Protein AF-A0A3N5STU0-F1 (afdb_monomer_lite)

Foldseek 3Di:
DVPLVVVLVVLVVVLVVLVVLLVVLVVVLPPPDCPDPSNVVSVVSVVVSVCSVVPPNVVSVVSVVVVVVVDCCVVPDDPVVD

pLDDT: mean 94.78, std 4.96, range [62.34, 98.44]

Structure (mmCIF, N/CA/C/O backbone):
data_AF-A0A3N5STU0-F1
#
_entry.id   AF-A0A3N5STU0-F1
#
loop_
_atom_site.group_PDB
_atom_site.id
_atom_site.type_symbol
_atom_site.label_atom_id
_atom_site.label_alt_id
_atom_site.label_comp_id
_atom_site.label_asym_id
_atom_site.label_entity_id
_atom_site.label_seq_id
_atom_site.pdbx_PDB_ins_code
_atom_site.Cartn_x
_atom_site.Cartn_y
_atom_site.Cartn_z
_atom_site.occupancy
_atom_site.B_iso_or_equiv
_atom_site.auth_seq_id
_atom_site.auth_comp_id
_atom_site.auth_asym_id
_atom_site.auth_atom_id
_atom_site.pdbx_PDB_model_num
ATOM 1 N N . THR A 1 1 ? 16.156 6.132 -12.885 1.00 62.34 1 THR A N 1
ATOM 2 C CA . THR A 1 1 ? 15.481 4.841 -12.597 1.00 62.34 1 THR A CA 1
ATOM 3 C C . THR A 1 1 ? 15.377 4.481 -11.113 1.00 62.34 1 THR A C 1
ATOM 5 O O . THR A 1 1 ? 14.554 3.635 -10.797 1.00 62.34 1 THR A O 1
ATOM 8 N N . ALA A 1 2 ? 16.083 5.133 -10.176 1.00 83.75 2 ALA A N 1
ATOM 9 C CA . ALA A 1 2 ? 16.004 4.781 -8.747 1.00 83.75 2 ALA A CA 1
ATOM 10 C C . ALA A 1 2 ? 14.735 5.271 -8.004 1.00 83.75 2 ALA A C 1
ATOM 12 O O . ALA A 1 2 ? 14.224 4.557 -7.145 1.00 83.75 2 ALA A O 1
ATOM 13 N N . SER A 1 3 ? 14.190 6.450 -8.336 1.00 91.56 3 SER A N 1
ATOM 14 C CA . SER A 1 3 ? 13.115 7.080 -7.540 1.00 91.56 3 SER A CA 1
ATOM 15 C C . SER A 1 3 ? 11.814 6.271 -7.508 1.00 91.56 3 SER A C 1
ATOM 17 O O . SER A 1 3 ? 11.295 5.986 -6.436 1.00 91.56 3 SER A O 1
ATOM 19 N N . ARG A 1 4 ? 11.337 5.796 -8.669 1.00 91.62 4 ARG A N 1
ATOM 20 C CA . ARG A 1 4 ? 10.105 4.984 -8.770 1.00 91.62 4 ARG A CA 1
ATOM 21 C C . ARG A 1 4 ? 10.210 3.655 -8.024 1.00 91.62 4 ARG A C 1
ATOM 23 O O . ARG A 1 4 ? 9.213 3.160 -7.507 1.00 91.62 4 ARG A O 1
ATOM 30 N N . PHE A 1 5 ? 11.406 3.068 -7.989 1.00 93.88 5 PHE A N 1
ATOM 31 C CA . PHE A 1 5 ? 11.660 1.859 -7.212 1.00 93.88 5 PHE A CA 1
ATOM 32 C C . PHE A 1 5 ? 11.560 2.148 -5.710 1.00 93.88 5 PHE A C 1
ATOM 34 O O . PHE A 1 5 ? 10.860 1.434 -4.997 1.00 93.88 5 PHE A O 1
ATOM 41 N N . LEU A 1 6 ? 12.192 3.230 -5.243 1.00 95.75 6 LEU A N 1
ATOM 42 C CA . LEU A 1 6 ? 12.129 3.647 -3.842 1.00 95.75 6 LEU A CA 1
ATOM 43 C C . LEU A 1 6 ? 10.693 3.964 -3.392 1.00 95.75 6 LEU A C 1
ATOM 45 O O . LEU A 1 6 ? 10.283 3.527 -2.319 1.00 95.75 6 LEU A O 1
ATOM 49 N N . GLU A 1 7 ? 9.915 4.657 -4.225 1.00 95.19 7 GLU A N 1
ATOM 50 C CA . GLU A 1 7 ? 8.489 4.921 -3.982 1.00 95.19 7 GLU A CA 1
ATOM 51 C C . GLU A 1 7 ? 7.693 3.623 -3.804 1.00 95.19 7 GLU A C 1
ATOM 53 O O . GLU A 1 7 ? 6.964 3.484 -2.823 1.00 95.19 7 GLU A O 1
ATOM 58 N N . CYS A 1 8 ? 7.895 2.645 -4.698 1.00 96.75 8 CYS A N 1
ATOM 59 C CA . CYS A 1 8 ? 7.237 1.341 -4.604 1.00 96.75 8 CYS A CA 1
ATOM 60 C C . CYS A 1 8 ? 7.572 0.628 -3.286 1.00 96.75 8 CYS A C 1
ATOM 62 O O . CYS A 1 8 ? 6.684 0.076 -2.638 1.00 96.75 8 CYS A O 1
ATOM 64 N N . CYS A 1 9 ? 8.839 0.651 -2.865 1.00 96.62 9 CYS A N 1
ATOM 65 C CA . CYS A 1 9 ? 9.253 0.085 -1.580 1.00 96.62 9 CYS A CA 1
ATOM 66 C C . CYS A 1 9 ? 8.563 0.788 -0.401 1.00 96.62 9 CYS A C 1
ATOM 68 O O . CYS A 1 9 ? 8.085 0.121 0.518 1.00 96.62 9 CYS A O 1
ATOM 70 N N . GLY A 1 10 ? 8.466 2.121 -0.448 1.00 97.44 10 GLY A N 1
ATOM 71 C CA . GLY A 1 10 ? 7.774 2.915 0.564 1.00 97.44 10 GLY A CA 1
ATOM 72 C C . GLY A 1 10 ? 6.289 2.567 0.673 1.00 97.44 10 GLY A C 1
ATOM 73 O O . GLY A 1 10 ? 5.787 2.339 1.770 1.00 97.44 10 GLY A O 1
ATOM 74 N N . GLU A 1 11 ? 5.583 2.456 -0.449 1.00 97.69 11 GLU A N 1
ATOM 75 C CA . GLU A 1 11 ? 4.155 2.122 -0.447 1.00 97.69 11 GLU A CA 1
ATOM 76 C C . GLU A 1 11 ? 3.883 0.697 0.032 1.00 97.69 11 GLU A C 1
ATOM 78 O O . GLU A 1 11 ? 2.896 0.477 0.732 1.00 97.69 11 GLU A O 1
ATOM 83 N N . VAL A 1 12 ? 4.749 -0.267 -0.303 1.00 97.94 12 VAL A N 1
ATOM 84 C CA . VAL A 1 12 ? 4.639 -1.638 0.218 1.00 97.94 12 VAL A CA 1
ATOM 85 C C . VAL A 1 12 ? 4.820 -1.649 1.737 1.00 97.94 12 VAL A C 1
ATOM 87 O O . VAL A 1 12 ? 4.017 -2.268 2.437 1.00 97.94 12 VAL A O 1
ATOM 90 N N . ALA A 1 13 ? 5.817 -0.927 2.259 1.00 98.19 13 ALA A N 1
ATOM 91 C CA . ALA A 1 13 ? 6.039 -0.814 3.699 1.00 98.19 13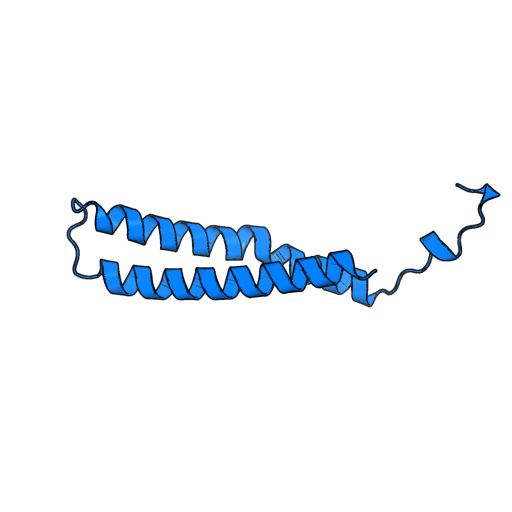 ALA A CA 1
ATOM 92 C C . ALA A 1 13 ? 4.849 -0.142 4.412 1.00 98.19 13 ALA A C 1
ATOM 94 O O . ALA A 1 13 ? 4.361 -0.652 5.420 1.00 98.19 13 ALA A O 1
ATOM 95 N N . ILE A 1 14 ? 4.325 0.957 3.859 1.00 98.00 14 ILE A N 1
ATOM 96 C CA . ILE A 1 14 ? 3.146 1.651 4.399 1.00 98.00 14 ILE A CA 1
ATOM 97 C C . ILE A 1 14 ? 1.914 0.740 4.372 1.00 98.00 14 ILE A C 1
ATOM 99 O O . ILE A 1 14 ? 1.194 0.663 5.366 1.00 98.00 14 ILE A O 1
ATOM 103 N N . ALA A 1 15 ? 1.671 0.026 3.268 1.00 98.12 15 ALA A N 1
ATOM 104 C CA . ALA A 1 15 ? 0.540 -0.891 3.165 1.00 98.12 15 ALA A CA 1
ATOM 105 C C . ALA A 1 15 ? 0.604 -1.995 4.224 1.00 98.12 15 ALA A C 1
ATOM 107 O O . ALA A 1 15 ? -0.416 -2.298 4.841 1.00 98.12 15 ALA A O 1
ATOM 108 N N . HIS A 1 16 ? 1.790 -2.564 4.459 1.00 98.19 16 HIS A N 1
ATOM 109 C CA . HIS A 1 16 ? 1.995 -3.574 5.493 1.00 98.19 16 HIS A CA 1
ATOM 110 C C . HIS A 1 16 ? 1.618 -3.039 6.882 1.00 98.19 16 HIS A C 1
ATOM 112 O O . HIS A 1 16 ? 0.767 -3.622 7.552 1.00 98.19 16 HIS A O 1
ATOM 118 N N . LEU A 1 17 ? 2.164 -1.879 7.263 1.00 98.44 17 LEU A N 1
ATOM 119 C CA . LEU A 1 17 ? 1.892 -1.256 8.561 1.00 98.44 17 LEU A CA 1
ATOM 120 C C . LEU A 1 17 ? 0.419 -0.854 8.727 1.00 98.44 17 LEU A C 1
ATOM 122 O O . LEU A 1 17 ? -0.148 -0.993 9.809 1.00 98.44 17 LEU A O 1
ATOM 126 N N . LEU A 1 18 ? -0.232 -0.367 7.666 1.00 98.38 18 LEU A N 1
ATOM 127 C CA . LEU A 1 18 ? -1.657 -0.031 7.708 1.00 98.38 18 LEU A CA 1
ATOM 128 C C . LEU A 1 18 ? -2.533 -1.273 7.877 1.00 98.38 18 LEU A C 1
ATOM 130 O O . LEU A 1 18 ? -3.497 -1.232 8.639 1.00 98.38 18 LEU A O 1
ATOM 134 N N . LEU A 1 19 ? -2.216 -2.371 7.187 1.00 98.19 19 LEU A N 1
ATOM 135 C CA . LEU A 1 19 ? -2.942 -3.632 7.333 1.00 98.19 19 LEU A CA 1
ATOM 136 C C . LEU A 1 19 ? -2.785 -4.201 8.744 1.00 98.19 19 LEU A C 1
ATOM 138 O O . LEU A 1 19 ? -3.783 -4.601 9.339 1.00 98.19 19 LEU A O 1
ATOM 142 N N . GLU A 1 20 ? -1.575 -4.168 9.301 1.00 98.44 20 GLU A N 1
ATOM 143 C CA . GLU A 1 20 ? -1.311 -4.578 10.681 1.00 98.44 20 GLU A CA 1
ATOM 144 C C . GLU A 1 20 ? -2.122 -3.741 11.682 1.00 98.44 20 GLU A C 1
ATOM 146 O O . GLU A 1 20 ? -2.867 -4.290 12.496 1.00 98.44 20 GLU A O 1
ATOM 151 N N . GLN A 1 21 ? -2.083 -2.409 11.559 1.00 97.94 21 GLN A N 1
ATOM 152 C CA . GLN A 1 21 ? -2.915 -1.514 12.370 1.00 97.94 21 GLN A CA 1
ATOM 153 C C . GLN A 1 21 ? -4.411 -1.796 12.194 1.00 97.94 21 GLN A C 1
ATOM 155 O O . GLN A 1 21 ? -5.164 -1.716 13.160 1.00 97.94 21 GLN A O 1
ATOM 160 N N . GLY A 1 22 ? -4.854 -2.129 10.980 1.00 98.12 22 GLY A N 1
ATOM 161 C CA . GLY A 1 22 ? -6.237 -2.500 10.693 1.00 98.12 22 GLY A CA 1
ATOM 162 C C . GLY A 1 22 ? -6.663 -3.776 11.420 1.00 98.12 22 GLY A C 1
ATOM 163 O O . GLY A 1 22 ? -7.746 -3.807 11.997 1.00 98.12 22 GLY A O 1
ATOM 164 N N . VAL A 1 23 ? -5.813 -4.806 11.444 1.00 97.75 23 VAL A N 1
ATOM 165 C CA . VAL A 1 23 ? -6.074 -6.054 12.183 1.00 97.75 23 VAL A CA 1
ATOM 166 C C . VAL A 1 23 ? -6.143 -5.789 13.686 1.00 97.75 23 VAL A C 1
ATOM 168 O O . VAL A 1 23 ? -7.092 -6.224 14.339 1.00 97.75 23 VAL A O 1
ATOM 171 N N . ILE A 1 24 ? -5.188 -5.027 14.227 1.00 97.62 24 ILE A N 1
ATOM 172 C CA . ILE A 1 24 ? -5.189 -4.630 15.642 1.00 97.62 24 ILE A CA 1
ATOM 173 C C . ILE A 1 24 ? -6.473 -3.859 15.971 1.00 97.62 24 ILE A C 1
ATOM 175 O O . ILE A 1 24 ? -7.146 -4.184 16.943 1.00 97.62 24 ILE A O 1
ATOM 179 N N . ALA A 1 25 ? -6.865 -2.903 15.126 1.00 97.06 25 ALA A N 1
ATOM 180 C CA . ALA A 1 25 ? -8.060 -2.091 15.327 1.00 97.06 25 ALA A CA 1
ATOM 181 C C . ALA A 1 25 ? -9.359 -2.913 15.335 1.00 97.06 25 ALA A C 1
ATOM 183 O O . ALA A 1 25 ? -10.216 -2.671 16.182 1.00 97.06 25 ALA A O 1
ATOM 184 N N . VAL A 1 26 ? -9.504 -3.904 14.443 1.00 96.62 26 VAL A N 1
ATOM 185 C CA . VAL A 1 26 ? -10.662 -4.821 14.464 1.00 96.62 26 VAL A CA 1
ATOM 186 C C . VAL A 1 26 ? -10.739 -5.562 15.797 1.00 96.62 26 VAL A C 1
ATOM 188 O O . VAL A 1 26 ? -11.807 -5.623 16.402 1.00 96.62 26 VAL A O 1
ATOM 191 N N . ASN A 1 27 ? -9.610 -6.094 16.271 1.00 96.56 27 ASN A N 1
ATOM 192 C CA . ASN A 1 27 ? -9.564 -6.846 17.523 1.00 96.56 27 ASN A CA 1
ATOM 193 C C . ASN A 1 27 ? -9.853 -5.951 18.736 1.00 96.56 27 ASN A C 1
ATOM 195 O O . ASN A 1 27 ? -10.591 -6.352 19.632 1.00 96.56 27 ASN A O 1
ATOM 199 N N . SER A 1 28 ? -9.323 -4.725 18.753 1.00 95.19 28 SER A N 1
ATOM 200 C CA . SER A 1 28 ? -9.570 -3.761 19.829 1.00 95.19 28 SER A CA 1
ATOM 201 C C . SER A 1 28 ? -11.018 -3.266 19.868 1.00 95.19 28 SER A C 1
ATOM 203 O O . SER A 1 28 ? -11.551 -3.036 20.949 1.00 95.19 28 SER A O 1
ATOM 205 N N . ALA A 1 29 ? -11.686 -3.147 18.718 1.00 94.56 29 ALA A N 1
ATOM 206 C CA . ALA A 1 29 ? -13.078 -2.702 18.653 1.00 94.56 29 ALA A CA 1
ATOM 207 C C . ALA A 1 29 ? -14.094 -3.758 19.135 1.00 94.56 29 ALA A C 1
ATOM 209 O O . ALA A 1 29 ? -15.227 -3.400 19.448 1.00 94.56 29 ALA A O 1
ATOM 210 N N . ALA A 1 30 ? -13.717 -5.041 19.218 1.00 91.88 30 ALA A N 1
ATOM 211 C CA . ALA A 1 30 ? -14.645 -6.146 19.486 1.00 91.88 30 ALA A CA 1
ATOM 212 C C . ALA A 1 30 ? -15.360 -6.075 20.853 1.00 91.88 30 ALA A C 1
ATOM 214 O O . ALA A 1 30 ? -16.421 -6.674 21.014 1.00 91.88 30 ALA A O 1
ATOM 215 N N . GLY A 1 31 ? -14.798 -5.352 21.828 1.00 87.69 31 GLY A N 1
ATOM 216 C CA . GLY A 1 31 ? -15.375 -5.172 23.168 1.00 87.69 31 GLY A CA 1
ATOM 217 C C . GLY A 1 31 ? -15.903 -3.765 23.456 1.00 87.69 31 GLY A C 1
ATOM 218 O O . GLY A 1 31 ? -16.268 -3.478 24.593 1.00 87.69 31 GLY A O 1
ATOM 219 N N . ILE A 1 32 ? -15.908 -2.873 22.463 1.00 90.81 32 ILE A N 1
ATOM 220 C CA . ILE A 1 32 ? -16.223 -1.455 22.647 1.00 90.81 32 ILE A CA 1
ATOM 221 C C . ILE A 1 32 ? -17.630 -1.173 22.113 1.00 90.81 32 ILE A C 1
ATOM 223 O O . ILE A 1 32 ? -17.962 -1.546 20.989 1.00 90.81 32 ILE A O 1
ATOM 227 N N . SER A 1 33 ? -18.458 -0.495 22.915 1.00 88.38 33 SER A N 1
ATOM 228 C CA . SER A 1 33 ? -19.775 -0.018 22.470 1.00 88.38 33 SER A CA 1
ATOM 229 C C . SER A 1 33 ? -19.630 0.926 21.274 1.00 88.38 33 SER A C 1
ATOM 231 O O . SER A 1 33 ? -18.739 1.774 21.259 1.00 88.38 33 SER A O 1
ATOM 233 N N . GLY A 1 34 ? -20.538 0.833 20.301 1.00 85.69 34 GLY A N 1
ATOM 234 C CA . GLY A 1 34 ? -20.507 1.668 19.095 1.00 85.69 34 GLY A CA 1
ATOM 235 C C . GLY A 1 34 ? -20.608 3.177 19.356 1.00 85.69 34 GLY A C 1
ATOM 236 O O . GLY A 1 34 ? -20.191 3.966 18.514 1.00 85.69 34 GLY A O 1
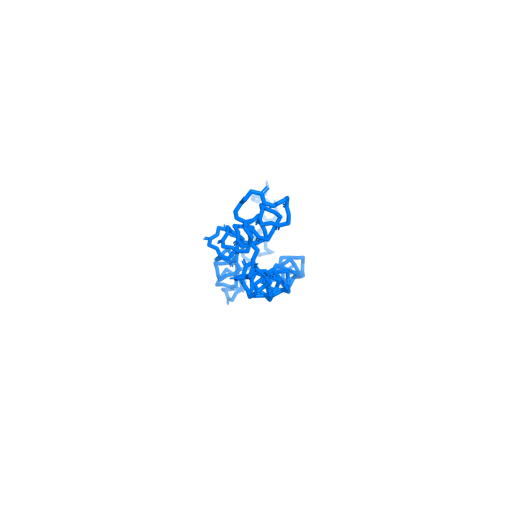ATOM 237 N N . GLU A 1 35 ? -21.120 3.583 20.520 1.00 90.12 35 GLU A N 1
ATOM 238 C CA . GLU A 1 35 ? -21.213 4.990 20.939 1.00 90.12 35 GLU A CA 1
ATOM 239 C C . GLU A 1 35 ? -19.912 5.520 21.565 1.00 90.12 35 GLU A C 1
ATOM 241 O O . GLU A 1 35 ? -19.751 6.727 21.746 1.00 90.12 35 GLU A O 1
ATOM 246 N N . HIS A 1 36 ? -18.969 4.634 21.903 1.00 92.62 36 HIS A N 1
ATOM 247 C CA . HIS A 1 36 ? -17.701 5.037 22.493 1.00 92.62 36 HIS A CA 1
ATOM 248 C C . HIS A 1 36 ? -16.792 5.672 21.422 1.00 92.62 36 HIS A C 1
ATOM 250 O O . HIS A 1 36 ? -16.614 5.080 20.352 1.00 92.62 36 HIS A O 1
ATOM 256 N N . PRO A 1 37 ? -16.141 6.820 21.694 1.00 88.06 37 PRO A N 1
ATOM 257 C CA . PRO A 1 37 ? -15.277 7.504 20.725 1.00 88.06 37 PRO A CA 1
ATOM 258 C C . PRO A 1 37 ? -14.191 6.610 20.099 1.00 88.06 37 PRO A C 1
ATOM 260 O O . PRO A 1 37 ? -13.917 6.703 18.901 1.00 88.06 37 PRO A O 1
ATOM 263 N N . ASP A 1 38 ? -13.623 5.691 20.883 1.00 93.94 38 ASP A N 1
ATOM 264 C CA . ASP A 1 38 ? -12.591 4.758 20.406 1.00 93.94 38 ASP A CA 1
ATOM 265 C C . ASP A 1 38 ? -13.096 3.805 19.315 1.00 93.94 38 ASP A C 1
ATOM 267 O O . ASP A 1 38 ? -12.323 3.417 18.438 1.00 93.94 38 ASP A O 1
ATOM 271 N N . TYR A 1 39 ? -14.390 3.461 19.306 1.00 94.81 39 TYR A N 1
ATOM 272 C CA . TYR A 1 39 ? -14.960 2.617 18.256 1.00 94.81 39 TYR A CA 1
ATOM 273 C C . TYR A 1 39 ? -14.833 3.295 16.887 1.00 94.81 39 TY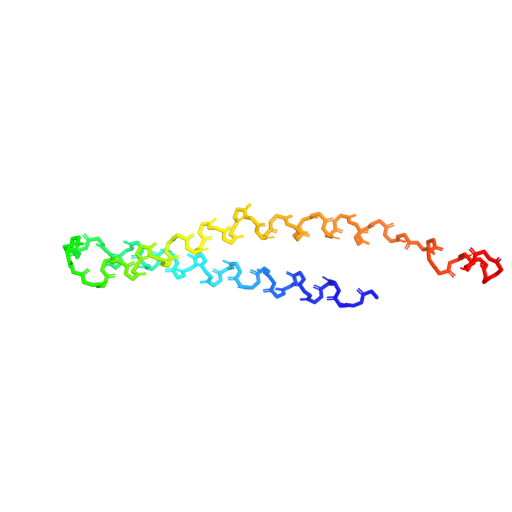R A C 1
ATOM 275 O O . TYR A 1 39 ? -14.356 2.688 15.924 1.00 94.81 39 TYR A O 1
ATOM 283 N N . ALA A 1 40 ? -15.178 4.585 16.807 1.00 95.25 40 ALA A N 1
ATOM 284 C CA . ALA A 1 40 ? -15.042 5.369 15.582 1.00 95.25 40 ALA A CA 1
ATOM 285 C C . ALA A 1 40 ? -13.573 5.488 15.137 1.00 95.25 40 ALA A C 1
ATOM 287 O O . ALA A 1 40 ? -13.277 5.359 13.946 1.00 95.25 40 ALA A O 1
ATOM 288 N N . PHE A 1 41 ? -12.643 5.661 16.084 1.00 95.50 41 PHE A N 1
ATOM 289 C CA . PHE A 1 41 ? -11.206 5.687 15.799 1.00 95.50 41 PHE A CA 1
ATOM 290 C C . PHE A 1 41 ? -10.713 4.368 15.181 1.00 95.50 41 PHE A C 1
ATOM 292 O O . PHE A 1 41 ? -10.077 4.379 14.120 1.00 95.50 41 PHE A O 1
ATOM 299 N N . TYR A 1 42 ? -11.043 3.224 15.790 1.00 97.31 42 TYR A N 1
ATOM 300 C CA . TYR A 1 42 ? -10.649 1.913 15.271 1.00 97.31 42 TYR A CA 1
ATOM 301 C C . TYR A 1 42 ? -11.276 1.627 13.905 1.00 97.31 42 TYR A C 1
ATOM 303 O O . TYR A 1 42 ? -10.579 1.198 12.982 1.00 97.31 42 TYR A O 1
ATOM 311 N N . MET A 1 43 ? -12.556 1.951 13.713 1.00 96.75 43 MET A N 1
ATOM 312 C CA . MET A 1 43 ? -13.204 1.807 12.408 1.00 96.75 43 MET A CA 1
ATOM 313 C C . MET A 1 43 ? -12.565 2.699 11.335 1.00 96.75 43 MET A C 1
ATOM 315 O O . MET A 1 43 ? -12.413 2.264 10.191 1.00 96.75 43 MET A O 1
ATOM 319 N N . GLY A 1 44 ? -12.097 3.895 11.701 1.00 96.75 44 GLY A N 1
ATOM 320 C CA . GLY A 1 44 ? -11.311 4.763 10.821 1.00 96.75 44 GLY A CA 1
ATOM 321 C C . GLY A 1 44 ? -9.979 4.137 10.389 1.00 96.75 44 GLY A C 1
ATOM 322 O O . GLY A 1 44 ? -9.609 4.216 9.212 1.00 96.75 44 GLY A O 1
ATOM 323 N N . LYS A 1 45 ? -9.280 3.442 11.298 1.00 97.44 45 LYS A N 1
ATOM 324 C CA . LYS A 1 45 ? -8.055 2.684 10.978 1.00 97.44 45 LYS A CA 1
ATOM 325 C C . LYS A 1 45 ? -8.333 1.542 10.004 1.00 97.44 45 LYS A C 1
ATOM 327 O O . LYS A 1 45 ? -7.625 1.403 9.006 1.00 97.44 45 LYS A O 1
ATOM 332 N N . VAL A 1 46 ? -9.405 0.785 10.232 1.00 97.94 46 VAL A N 1
ATOM 333 C CA . VAL A 1 46 ? -9.834 -0.297 9.331 1.00 97.94 46 VAL A CA 1
ATOM 334 C C . VAL A 1 46 ? -10.191 0.241 7.944 1.00 97.94 46 VAL A C 1
ATOM 336 O O . VAL A 1 46 ? -9.792 -0.340 6.931 1.00 97.94 46 VAL A O 1
ATOM 339 N N . ALA A 1 47 ? -10.924 1.354 7.878 1.00 98.19 47 ALA A N 1
ATOM 340 C CA . ALA A 1 47 ? -11.293 1.991 6.618 1.00 98.19 47 ALA A CA 1
ATOM 341 C C . ALA A 1 47 ? -10.055 2.475 5.846 1.00 98.19 47 ALA A C 1
ATOM 343 O O . ALA A 1 47 ? -9.925 2.184 4.656 1.00 98.19 47 ALA A O 1
ATOM 344 N N . SER A 1 48 ? -9.115 3.125 6.537 1.00 98.00 48 SER A N 1
ATOM 345 C CA . SER A 1 48 ? -7.852 3.605 5.959 1.00 98.00 48 SER A CA 1
ATOM 346 C C . SER A 1 48 ? -7.021 2.461 5.373 1.00 98.00 48 SER A C 1
ATOM 348 O O . SER A 1 48 ? -6.579 2.540 4.226 1.00 98.00 48 SER A O 1
ATOM 350 N N . ALA A 1 49 ? -6.874 1.359 6.116 1.00 98.38 49 ALA A N 1
ATOM 351 C CA . ALA A 1 49 ? -6.148 0.178 5.658 1.00 98.38 49 ALA A CA 1
ATOM 352 C C . ALA A 1 49 ? -6.777 -0.432 4.395 1.00 98.38 49 ALA A C 1
ATOM 354 O O . ALA A 1 49 ? -6.087 -0.694 3.407 1.00 98.38 49 ALA A O 1
ATOM 355 N N . LYS A 1 50 ? -8.109 -0.594 4.390 1.00 98.19 50 LYS A N 1
ATOM 356 C CA . LYS A 1 50 ? -8.853 -1.100 3.227 1.00 98.19 50 LYS A CA 1
ATOM 357 C C . LYS A 1 50 ? -8.715 -0.183 2.016 1.00 98.19 50 LYS A C 1
ATOM 359 O O . LYS A 1 50 ? -8.546 -0.682 0.906 1.00 98.19 50 LYS A O 1
ATOM 364 N N . PHE A 1 51 ? -8.802 1.132 2.210 1.00 98.44 51 PHE A N 1
ATOM 365 C CA . PHE A 1 51 ? -8.662 2.096 1.124 1.00 98.44 51 PHE A CA 1
ATOM 366 C C . PHE A 1 51 ? -7.271 2.011 0.494 1.00 98.44 51 PHE A C 1
ATOM 368 O O . PHE A 1 51 ? -7.175 1.844 -0.721 1.00 98.44 51 PHE A O 1
ATOM 375 N N . PHE A 1 52 ? -6.210 2.052 1.305 1.00 98.38 52 PHE A N 1
ATOM 376 C CA . PHE A 1 52 ? -4.836 2.031 0.804 1.00 98.38 52 PHE A CA 1
ATOM 377 C C . PHE A 1 52 ? -4.525 0.733 0.048 1.00 98.38 52 PHE A C 1
ATOM 379 O O . PHE A 1 52 ? -4.018 0.771 -1.075 1.00 98.38 52 PHE A O 1
ATOM 386 N N . ALA A 1 53 ? -4.904 -0.417 0.615 1.00 97.81 53 ALA A N 1
ATOM 387 C CA . ALA A 1 53 ? -4.681 -1.720 -0.007 1.00 97.81 53 ALA A CA 1
ATOM 388 C C . ALA A 1 53 ? -5.414 -1.881 -1.350 1.00 97.81 53 ALA A C 1
ATOM 390 O O . ALA A 1 53 ? -4.918 -2.566 -2.240 1.00 97.81 53 ALA A O 1
ATOM 391 N N . ARG A 1 54 ? -6.587 -1.254 -1.510 1.00 97.69 54 ARG A N 1
ATOM 392 C CA . ARG A 1 54 ? -7.413 -1.381 -2.723 1.00 97.69 54 ARG A CA 1
ATOM 393 C C . ARG A 1 54 ? -7.139 -0.318 -3.780 1.00 97.69 54 ARG A C 1
ATOM 395 O O . ARG A 1 54 ? -7.372 -0.590 -4.949 1.00 97.69 54 ARG A O 1
ATOM 402 N N . ASN A 1 55 ? -6.681 0.869 -3.386 1.00 97.69 55 ASN A N 1
ATOM 403 C CA . ASN A 1 55 ? -6.589 2.018 -4.292 1.00 97.69 55 ASN A CA 1
ATOM 404 C C . ASN A 1 55 ? -5.160 2.506 -4.528 1.00 97.69 55 ASN A C 1
ATOM 406 O O . ASN A 1 55 ? -4.926 3.148 -5.541 1.00 97.69 55 ASN A O 1
ATOM 410 N N . VAL A 1 56 ? -4.214 2.226 -3.625 1.00 97.31 56 VAL A N 1
ATOM 411 C CA . VAL A 1 56 ? -2.826 2.708 -3.746 1.00 97.31 56 VAL A CA 1
ATOM 412 C C . VAL A 1 56 ? -1.880 1.558 -4.064 1.00 97.31 56 VAL A C 1
ATOM 414 O O . VAL A 1 56 ? -1.170 1.590 -5.067 1.00 97.31 56 VAL A O 1
ATOM 417 N N . LEU A 1 57 ? -1.915 0.495 -3.257 1.00 97.31 57 LEU A N 1
ATOM 418 C CA . LEU A 1 57 ? -1.003 -0.641 -3.401 1.00 97.31 57 LEU A CA 1
ATOM 419 C C . LEU A 1 57 ? -1.003 -1.294 -4.805 1.00 97.31 57 LEU A C 1
ATOM 421 O O . LEU A 1 57 ? 0.083 -1.647 -5.273 1.00 97.31 57 LEU A O 1
ATOM 425 N N . PRO A 1 58 ? -2.134 -1.421 -5.537 1.00 97.50 58 PRO A N 1
ATOM 426 C CA . PRO A 1 58 ? -2.125 -2.033 -6.869 1.00 97.50 58 PRO A CA 1
ATOM 427 C C . PRO A 1 58 ? -1.212 -1.326 -7.882 1.00 97.50 58 PRO A C 1
ATOM 429 O O . PRO A 1 58 ? -0.657 -1.980 -8.769 1.00 97.50 58 PRO A O 1
ATOM 432 N N . TYR A 1 59 ? -0.969 -0.018 -7.728 1.00 96.00 59 TYR A N 1
ATOM 433 C CA . TYR A 1 59 ? -0.060 0.722 -8.607 1.00 96.00 59 TYR A CA 1
ATOM 434 C C . TYR A 1 59 ? 1.389 0.236 -8.516 1.00 96.00 59 TYR A C 1
ATOM 436 O O . TYR A 1 59 ? 2.158 0.425 -9.461 1.00 96.00 59 TYR A O 1
ATOM 444 N N . VAL A 1 60 ? 1.799 -0.380 -7.400 1.00 97.38 60 VAL A N 1
ATOM 445 C CA . VAL A 1 60 ? 3.136 -0.981 -7.267 1.00 97.38 60 VAL A CA 1
ATOM 446 C C . VAL A 1 60 ? 3.321 -2.104 -8.285 1.00 97.38 60 VAL A C 1
ATOM 448 O O . VAL A 1 60 ? 4.353 -2.160 -8.949 1.00 97.38 60 VAL A O 1
ATOM 451 N N . SER A 1 61 ? 2.308 -2.956 -8.473 1.00 95.94 61 SER A N 1
ATOM 452 C CA . SER A 1 61 ? 2.367 -4.049 -9.450 1.00 95.94 61 SER A CA 1
ATOM 453 C C . SER A 1 61 ? 2.511 -3.512 -10.876 1.00 95.94 61 SER A C 1
ATOM 455 O O . SER A 1 61 ? 3.422 -3.918 -11.596 1.00 95.94 61 SER A O 1
ATOM 457 N N . ALA A 1 62 ? 1.702 -2.514 -11.247 1.00 95.56 62 ALA A N 1
ATOM 458 C CA . ALA A 1 62 ? 1.798 -1.872 -12.556 1.00 95.56 62 ALA A CA 1
ATOM 459 C C . ALA A 1 62 ? 3.173 -1.216 -12.789 1.00 95.56 62 ALA A C 1
ATOM 461 O O . ALA A 1 62 ? 3.777 -1.388 -13.849 1.00 95.56 62 ALA A O 1
ATOM 462 N N . ARG A 1 63 ? 3.709 -0.492 -11.795 1.00 95.25 63 ARG A N 1
ATOM 463 C CA . ARG A 1 63 ? 5.038 0.135 -11.890 1.00 95.25 63 ARG A CA 1
ATOM 464 C C . ARG A 1 63 ? 6.157 -0.889 -11.981 1.00 95.25 63 ARG A C 1
ATOM 466 O O . ARG A 1 63 ? 7.055 -0.688 -12.793 1.00 95.25 63 ARG A O 1
ATOM 473 N N . LYS A 1 64 ? 6.086 -1.980 -11.215 1.00 95.38 64 LYS A N 1
ATOM 474 C CA . LYS A 1 64 ? 7.023 -3.102 -11.320 1.00 95.38 64 LYS A CA 1
ATOM 475 C C . LYS A 1 64 ? 7.047 -3.640 -12.750 1.00 95.38 64 LYS A C 1
ATOM 477 O O . LYS A 1 64 ? 8.114 -3.687 -13.344 1.00 95.38 64 LYS A O 1
ATOM 482 N N . SER A 1 65 ? 5.887 -3.938 -13.341 1.00 95.56 65 SER A N 1
ATOM 483 C CA . SER A 1 65 ? 5.819 -4.434 -14.722 1.00 95.56 65 SER A CA 1
ATOM 484 C C . SER A 1 65 ? 6.388 -3.452 -15.749 1.00 95.56 65 SER A C 1
ATOM 486 O O . SER A 1 65 ? 6.927 -3.880 -16.763 1.00 95.56 65 SER A O 1
ATOM 488 N N . ILE A 1 66 ? 6.281 -2.140 -15.517 1.00 94.12 66 ILE A N 1
ATOM 489 C CA . ILE A 1 66 ? 6.911 -1.128 -16.379 1.00 94.12 66 ILE A CA 1
ATOM 490 C C . ILE A 1 66 ? 8.434 -1.124 -16.199 1.00 94.12 66 ILE A C 1
ATOM 492 O O . ILE A 1 66 ? 9.154 -1.034 -17.187 1.00 94.12 66 ILE A O 1
ATOM 496 N N . LEU A 1 67 ? 8.924 -1.219 -14.961 1.00 92.75 67 LEU A N 1
ATOM 497 C CA . LEU A 1 67 ? 10.358 -1.269 -14.668 1.00 92.75 67 LEU A CA 1
ATOM 498 C C . LEU A 1 67 ? 11.008 -2.532 -15.246 1.00 92.75 67 LEU A C 1
ATOM 500 O O . LEU A 1 67 ? 12.073 -2.433 -15.848 1.00 92.75 67 LEU A O 1
ATOM 504 N N . ASP A 1 68 ? 10.338 -3.680 -15.138 1.00 94.19 68 ASP A N 1
ATOM 505 C CA . ASP A 1 68 ? 10.821 -4.969 -15.646 1.00 94.19 68 ASP A CA 1
ATOM 506 C C . ASP A 1 68 ? 10.990 -4.970 -17.180 1.00 94.19 68 ASP A C 1
ATOM 508 O O . ASP A 1 68 ? 11.804 -5.725 -17.705 1.00 94.19 68 ASP A O 1
ATOM 512 N N . LYS A 1 69 ? 10.270 -4.104 -17.913 1.00 95.06 69 LYS A N 1
ATOM 513 C CA . LYS A 1 69 ? 10.453 -3.949 -19.368 1.00 95.06 69 LYS A CA 1
ATOM 514 C C . LYS A 1 69 ? 11.799 -3.330 -19.741 1.00 95.06 69 LYS A C 1
ATOM 516 O O . LYS A 1 69 ? 12.234 -3.529 -20.868 1.00 95.06 69 LYS A O 1
ATOM 521 N N . GLY A 1 70 ? 12.417 -2.558 -18.842 1.00 92.44 70 GLY A N 1
ATOM 522 C CA . GLY A 1 70 ? 13.711 -1.924 -19.095 1.00 92.44 70 GLY A CA 1
ATOM 523 C C . GLY A 1 70 ? 13.739 -1.052 -20.354 1.00 92.44 70 GLY A C 1
ATOM 524 O O . GLY A 1 70 ? 14.742 -1.055 -21.057 1.00 92.44 70 GLY A O 1
ATOM 525 N N . ASP A 1 71 ? 12.640 -0.357 -20.669 1.00 94.00 71 ASP A N 1
ATOM 526 C CA . ASP A 1 71 ? 12.557 0.470 -21.874 1.00 94.00 71 ASP A CA 1
ATOM 527 C C . ASP A 1 71 ? 13.639 1.562 -21.874 1.00 94.00 71 ASP A C 1
ATOM 529 O O . ASP A 1 71 ? 13.719 2.380 -20.955 1.00 94.00 71 ASP A O 1
ATOM 533 N N . MET A 1 72 ? 14.465 1.559 -22.921 1.00 94.50 72 MET A N 1
ATOM 534 C CA . MET A 1 72 ? 15.586 2.484 -23.096 1.00 94.50 72 MET A CA 1
ATOM 535 C C . MET A 1 72 ? 15.279 3.592 -24.102 1.00 94.50 72 MET A C 1
ATOM 537 O O . MET A 1 72 ? 16.162 4.402 -24.371 1.00 94.50 72 MET A O 1
ATOM 541 N N . THR A 1 73 ? 14.049 3.665 -24.625 1.00 94.88 73 THR A N 1
ATOM 542 C CA . THR A 1 73 ? 13.655 4.623 -25.670 1.00 94.88 73 THR A CA 1
ATOM 543 C C . THR A 1 73 ? 14.074 6.051 -25.317 1.00 94.88 73 THR A C 1
ATOM 545 O O . THR A 1 73 ? 14.706 6.723 -26.126 1.00 94.88 73 THR A O 1
ATOM 548 N N . ALA A 1 74 ? 13.829 6.494 -24.081 1.00 90.75 74 ALA A N 1
ATOM 549 C CA . ALA A 1 74 ? 14.204 7.836 -23.626 1.00 90.75 74 ALA A CA 1
ATOM 550 C C . ALA A 1 74 ? 15.724 8.104 -23.602 1.00 90.75 74 ALA A C 1
ATOM 552 O O . ALA A 1 74 ? 16.136 9.255 -23.650 1.00 90.75 74 ALA A O 1
ATOM 553 N N . VAL A 1 75 ? 16.556 7.063 -23.503 1.00 93.62 75 VAL A N 1
ATOM 554 C CA . VAL A 1 75 ? 18.025 7.177 -23.490 1.00 93.62 75 VAL A CA 1
ATOM 555 C C . VAL A 1 75 ? 18.600 7.071 -24.900 1.00 93.62 75 VAL A C 1
ATOM 557 O O . VAL A 1 75 ? 19.584 7.729 -25.211 1.00 93.62 75 VAL A O 1
ATOM 560 N N . THR A 1 76 ? 18.016 6.225 -25.75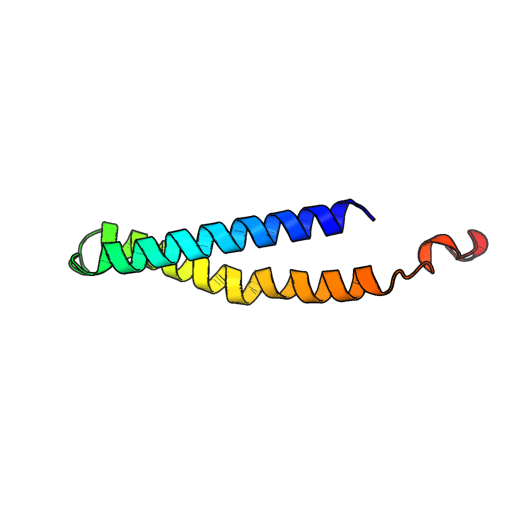0 1.00 96.00 76 THR A N 1
ATOM 561 C CA . THR A 1 76 ? 18.531 5.955 -27.100 1.00 96.00 76 THR A CA 1
ATOM 562 C C . THR A 1 76 ? 18.001 6.914 -28.161 1.00 96.00 76 THR A C 1
ATOM 564 O O . THR A 1 76 ? 18.485 6.879 -29.288 1.00 96.00 76 THR A O 1
ATOM 567 N N . THR A 1 77 ? 16.988 7.725 -27.841 1.00 96.06 77 THR A N 1
ATOM 568 C CA . THR A 1 77 ? 16.424 8.711 -28.772 1.00 96.06 77 THR A CA 1
ATOM 569 C C . THR A 1 77 ? 17.458 9.806 -29.063 1.00 96.06 77 THR A C 1
ATOM 571 O O . THR A 1 77 ? 17.961 10.411 -28.115 1.00 96.06 77 THR A O 1
ATOM 574 N N . PRO A 1 78 ? 17.787 10.069 -30.343 1.00 96.06 78 PRO A N 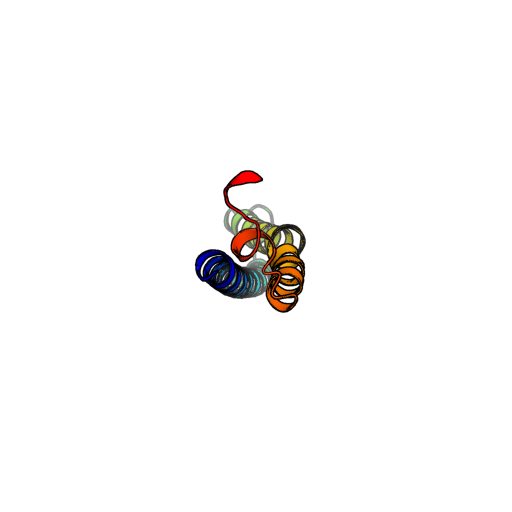1
ATOM 575 C CA . PRO A 1 78 ? 18.631 11.194 -30.728 1.00 96.06 78 PRO A CA 1
ATOM 576 C C . PRO A 1 78 ? 18.089 12.525 -30.206 1.00 96.06 78 PRO A C 1
ATOM 578 O O . PRO A 1 78 ? 16.885 12.765 -30.239 1.00 96.06 78 PRO A O 1
ATOM 581 N N . GLU A 1 79 ? 18.988 13.411 -29.782 1.00 93.94 79 GLU A N 1
ATOM 582 C CA . GLU A 1 79 ? 18.616 14.727 -29.249 1.00 93.94 79 GLU A CA 1
ATOM 583 C C . GLU A 1 79 ? 17.867 15.589 -30.276 1.00 93.94 79 GLU A C 1
ATOM 585 O O . GLU A 1 79 ? 16.998 16.365 -29.909 1.00 93.94 79 GLU A O 1
ATOM 590 N N . GLU A 1 80 ? 18.123 15.388 -31.570 1.00 95.50 80 GLU A N 1
ATOM 591 C CA . GLU A 1 80 ? 17.407 16.055 -32.667 1.00 95.50 80 GLU A CA 1
ATOM 592 C C . GLU A 1 80 ? 15.897 15.746 -32.736 1.00 95.50 80 GLU A C 1
ATOM 594 O O . GLU A 1 80 ? 15.173 16.446 -33.443 1.00 95.50 80 GLU A O 1
ATOM 599 N N . TYR A 1 81 ? 15.415 14.711 -32.036 1.00 91.25 81 TYR A N 1
ATOM 600 C CA . TYR A 1 81 ? 13.992 14.344 -31.983 1.00 91.25 81 TYR A CA 1
ATOM 601 C C . TYR A 1 81 ? 13.289 14.788 -30.690 1.00 91.25 81 TYR A C 1
ATOM 603 O O . TYR A 1 81 ? 12.094 14.515 -30.544 1.00 91.25 81 TYR A O 1
ATOM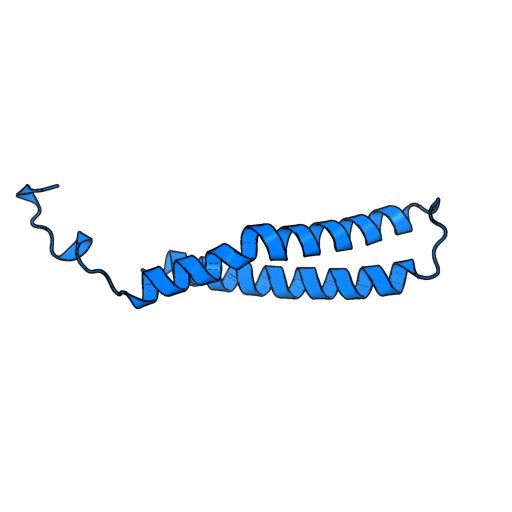 611 N N . LEU A 1 82 ? 14.011 15.418 -29.755 1.00 82.06 82 LEU A N 1
ATOM 612 C CA . LEU A 1 82 ? 13.484 15.951 -28.491 1.00 82.06 82 LEU A CA 1
ATOM 613 C C . LEU A 1 82 ? 13.066 17.419 -28.637 1.00 82.06 82 LEU A C 1
ATOM 615 O O . LEU A 1 82 ? 12.028 17.772 -28.030 1.00 82.06 82 LEU A O 1
#

Radius of gyration: 19.88 Å; chains: 1; bounding box: 40×23×56 Å

Secondary structure (DSSP, 8-state):
-HHHHHHHHHHHHHHHHHHHHHHHHHHHHTTS-TTSHHHHHHHHHHHHHHHHHHHTTHHHHHHHHHHHTT--HHHHS-GGG-

Sequence (82 aa):
TASRFLECCGEVAIAHLLLEQGVIAVNSAAGISGEHPDYAFYMGKVASAKFFARNVLPYVSARKSILDKGDMTAVTTPEEYL